Protein AF-A0A9W6X270-F1 (afdb_monomer_lite)

Organism: NCBI:txid2077276

InterPro domains:
  IPR005033 YEATS [PTHR47573] (3-68)
  IPR038704 YEATS superfamily [G3DSA:2.60.40.1970] (4-70)
  IPR055129 YEATS domain [PF03366] (32-68)
  IPR055129 YEATS domain [PS51037] (5-165)

Secondary structure (DSSP, 8-state):
----B-TT-EEEEEEEEEEEEEE-GGG-BTTB-EEEEEEEEEGGGB-GGGT-S---EE--TTSSS-EES---SEEEEES-BHHHHHHHHH--SSBPPPPTTGGGSPPP-HHHHHHHHHHHHHHHHHHHHHHHHHHHHHHHHHHHHHHHHHHHHHHHHHHHHHHHT-------

Foldseek 3Di:
DDQFFAAPDKDKFFKDWDKDWDAPPVPADPVRGIDMDIDIAGQVQFDCVLPDVWAWAAAPPVDDPRIDTDDDGIDMDHRGGPVSVCSSVVGGPDGDDQDPPNVRDDRDDPVVVVVVVVVVVVVVVVVVVVVVVVVVVVVVVVVVVVVVVVVVVVVVVVVVVVVVVDDDDDDD

Radius of gyration: 36.31 Å; chains: 1; bounding box: 75×35×122 Å

pLDDT: mean 82.06, std 12.2, range [42.44, 97.94]

Sequence (172 aa):
MSDARQKNVVVSKPILYGSVATYLGRKAEETKTHRWSIYLRGVDNEDLSYMISKVVISLHVSFANPVRGAFYDELVFNEPTEFFYKKLMAGPDRQSPPLAMQDHLPTYSDVEVLKTLAHAETFVKREIQDTKNLLLSTDMEIKELKERIAEHTKKKKQADKLASGAHPIALP

Structure (mmCIF, N/CA/C/O backbone):
data_AF-A0A9W6X270-F1
#
_entry.id   AF-A0A9W6X270-F1
#
loop_
_atom_site.group_PDB
_atom_site.id
_atom_site.type_symbol
_atom_site.label_atom_id
_atom_site.label_alt_id
_atom_site.label_comp_id
_atom_site.label_asym_id
_atom_site.label_entity_id
_atom_site.label_seq_id
_atom_site.pdbx_PDB_ins_code
_atom_site.Cartn_x
_atom_site.Cartn_y
_atom_site.Cartn_z
_atom_site.occupancy
_atom_site.B_iso_or_equiv
_atom_site.auth_seq_id
_atom_site.auth_comp_id
_atom_site.auth_asym_id
_atom_site.auth_atom_id
_atom_site.pdbx_PDB_model_num
ATOM 1 N N . MET A 1 1 ? 9.823 -1.452 -38.659 1.00 57.88 1 MET A N 1
ATOM 2 C CA . MET A 1 1 ? 8.443 -1.390 -38.124 1.00 57.88 1 MET A CA 1
ATOM 3 C C . MET A 1 1 ? 8.008 0.066 -38.148 1.00 57.88 1 MET A C 1
ATOM 5 O O . MET A 1 1 ? 8.878 0.924 -38.185 1.00 57.88 1 MET A O 1
ATOM 9 N N . SER A 1 2 ? 6.709 0.341 -38.192 1.00 71.44 2 SER A N 1
ATOM 10 C CA . SER A 1 2 ? 6.141 1.693 -38.218 1.00 71.44 2 SER A CA 1
ATOM 11 C C . SER A 1 2 ? 6.226 2.367 -36.843 1.00 71.44 2 SER A C 1
ATOM 13 O O . SER A 1 2 ? 5.655 1.855 -35.885 1.00 71.44 2 SER A O 1
ATOM 15 N N . ASP A 1 3 ? 6.815 3.564 -36.761 1.00 78.50 3 ASP A N 1
ATOM 16 C CA . ASP A 1 3 ? 6.717 4.449 -35.578 1.00 78.50 3 ASP A CA 1
ATOM 17 C C . ASP A 1 3 ? 5.361 5.184 -35.490 1.00 78.50 3 ASP A C 1
ATOM 19 O O . ASP A 1 3 ? 5.197 6.171 -34.771 1.00 78.50 3 ASP A O 1
ATOM 23 N N . ALA A 1 4 ? 4.356 4.704 -36.226 1.00 87.69 4 ALA A N 1
ATOM 24 C CA . ALA A 1 4 ? 3.005 5.235 -36.175 1.00 87.69 4 ALA A CA 1
ATOM 25 C C . ALA A 1 4 ? 2.420 5.043 -34.765 1.00 87.69 4 ALA A C 1
ATOM 27 O O . ALA A 1 4 ? 2.353 3.925 -34.244 1.00 87.69 4 ALA A O 1
ATOM 28 N N . ARG A 1 5 ? 1.994 6.152 -34.152 1.00 85.50 5 ARG A N 1
ATOM 29 C CA . ARG A 1 5 ? 1.277 6.161 -32.871 1.00 85.50 5 ARG A CA 1
ATOM 30 C C . ARG A 1 5 ? -0.183 5.783 -33.086 1.00 85.50 5 ARG A C 1
ATOM 32 O O . ARG A 1 5 ? -0.830 6.265 -34.020 1.00 85.50 5 ARG A O 1
ATOM 39 N N . GLN A 1 6 ? -0.699 4.921 -32.220 1.00 86.88 6 GLN A N 1
ATOM 40 C CA . GLN A 1 6 ? -2.039 4.365 -32.345 1.00 86.88 6 GLN A CA 1
ATOM 41 C C . GLN A 1 6 ? -3.064 5.343 -31.751 1.00 86.88 6 GLN A C 1
ATOM 43 O O . GLN A 1 6 ? -3.236 5.434 -30.537 1.00 86.88 6 GLN A O 1
ATOM 48 N N . LYS A 1 7 ? -3.705 6.129 -32.625 1.00 87.50 7 LYS A N 1
ATOM 49 C CA . LYS A 1 7 ? -4.663 7.176 -32.234 1.00 87.50 7 LYS A CA 1
ATOM 50 C C . LYS A 1 7 ? -5.840 6.608 -31.448 1.00 87.50 7 LYS A C 1
ATOM 52 O O . LYS A 1 7 ? -6.343 5.537 -31.781 1.00 87.50 7 LYS A O 1
ATOM 57 N N . ASN A 1 8 ? -6.309 7.367 -30.458 1.00 87.00 8 ASN A N 1
ATOM 58 C CA . ASN A 1 8 ? -7.416 7.004 -29.562 1.00 87.00 8 ASN A CA 1
ATOM 59 C C . ASN A 1 8 ? -7.194 5.704 -28.755 1.00 87.00 8 ASN A C 1
ATOM 61 O O . ASN A 1 8 ? -8.152 5.143 -28.228 1.00 87.00 8 ASN A O 1
ATOM 65 N N . VAL A 1 9 ? -5.949 5.227 -28.638 1.00 90.56 9 VAL A N 1
ATOM 66 C CA . VAL A 1 9 ? -5.588 4.088 -27.783 1.00 90.56 9 VAL A CA 1
ATOM 67 C C . VAL A 1 9 ? -4.908 4.600 -26.518 1.00 90.56 9 VAL A C 1
ATOM 69 O O . VAL A 1 9 ? -3.889 5.287 -26.582 1.00 90.56 9 VAL A O 1
ATOM 72 N N . VAL A 1 10 ? -5.457 4.215 -25.368 1.00 87.56 10 VAL A N 1
ATOM 73 C CA . VAL A 1 10 ? -4.863 4.418 -24.043 1.00 87.56 10 VAL A CA 1
ATOM 74 C C . VAL A 1 10 ? -4.656 3.047 -23.413 1.00 87.56 10 VAL A C 1
ATOM 76 O O . VAL A 1 10 ? -5.541 2.195 -23.481 1.00 87.56 10 VAL A O 1
ATOM 79 N N . VAL A 1 11 ? -3.485 2.827 -22.817 1.00 86.62 11 VAL A N 1
ATOM 80 C CA . VAL A 1 11 ? -3.179 1.606 -22.063 1.00 86.62 11 VAL A CA 1
ATOM 81 C C . VAL A 1 11 ? -2.786 1.988 -20.641 1.00 86.62 11 VAL A C 1
ATOM 83 O O . VAL A 1 11 ? -1.787 2.682 -20.448 1.00 86.62 11 VAL A O 1
ATOM 86 N N . SER A 1 12 ? -3.554 1.495 -19.671 1.00 85.12 12 SER A N 1
ATOM 87 C CA . SER A 1 12 ? -3.224 1.515 -18.243 1.00 85.12 12 SER A CA 1
ATOM 88 C C . SER A 1 12 ? -2.675 0.155 -17.824 1.00 85.12 12 SER A C 1
ATOM 90 O O . SER A 1 12 ? -3.210 -0.885 -18.218 1.00 85.12 12 SER A O 1
ATOM 92 N N . LYS A 1 13 ? -1.611 0.153 -17.017 1.00 84.25 13 LYS A N 1
ATOM 93 C CA . LYS A 1 13 ? -1.030 -1.057 -16.419 1.00 84.25 13 LYS A CA 1
ATOM 94 C C . LYS A 1 13 ? -0.889 -0.865 -14.902 1.00 84.25 13 LYS A C 1
ATOM 96 O O . LYS A 1 13 ? -0.190 0.066 -14.495 1.00 84.25 13 LYS A O 1
ATOM 101 N N . PRO A 1 14 ? -1.527 -1.712 -14.072 1.00 83.69 14 PRO A N 1
ATOM 102 C CA . PRO A 1 14 ? -1.394 -1.639 -12.623 1.00 83.69 14 PRO A CA 1
ATOM 103 C C . PRO A 1 14 ? 0.006 -2.070 -12.180 1.00 83.69 14 PRO A C 1
ATOM 105 O O . PRO A 1 14 ? 0.614 -2.970 -12.761 1.00 83.69 14 PRO A O 1
ATOM 108 N N . ILE A 1 15 ? 0.497 -1.447 -11.115 1.00 85.31 15 ILE A N 1
ATOM 109 C CA . ILE A 1 15 ? 1.785 -1.744 -10.487 1.00 85.31 15 ILE A CA 1
ATOM 110 C C . ILE A 1 15 ? 1.607 -1.758 -8.969 1.00 85.31 15 ILE A C 1
ATOM 112 O O . ILE A 1 15 ? 0.782 -1.026 -8.428 1.00 85.31 15 ILE A O 1
ATOM 116 N N . LEU A 1 16 ? 2.372 -2.597 -8.271 1.00 84.31 16 LEU A N 1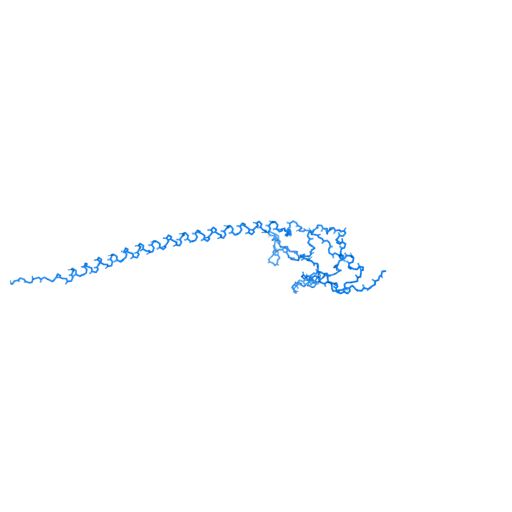
ATOM 117 C CA . LEU A 1 16 ? 2.411 -2.613 -6.812 1.00 84.31 16 LEU A CA 1
ATOM 118 C C . LEU A 1 16 ? 3.722 -1.994 -6.351 1.00 84.31 16 LEU A C 1
ATOM 120 O O . LEU A 1 16 ? 4.795 -2.476 -6.716 1.00 84.31 16 LEU A O 1
ATOM 124 N N . TYR A 1 17 ? 3.629 -0.972 -5.507 1.00 86.75 17 TYR A N 1
ATOM 125 C CA . TYR A 1 17 ? 4.764 -0.356 -4.835 1.00 86.75 17 TYR A CA 1
ATOM 126 C C . TYR A 1 17 ? 4.552 -0.356 -3.316 1.00 86.75 17 TYR A C 1
ATOM 128 O O . TYR A 1 17 ? 3.427 -0.450 -2.828 1.00 86.75 17 TYR A O 1
ATOM 136 N N . GLY A 1 18 ? 5.638 -0.260 -2.554 1.00 84.56 18 GLY A N 1
ATOM 137 C CA . GLY A 1 18 ? 5.567 -0.186 -1.096 1.00 84.56 18 GLY A CA 1
ATOM 138 C C . GLY A 1 18 ? 6.908 -0.461 -0.435 1.00 84.56 18 GLY A C 1
ATOM 139 O O . GLY A 1 18 ? 7.927 -0.602 -1.108 1.00 84.56 18 GLY A O 1
ATOM 140 N N . SER A 1 19 ? 6.921 -0.559 0.892 1.00 86.38 19 SER A N 1
ATOM 141 C CA . SER A 1 19 ? 8.109 -0.950 1.652 1.00 86.38 19 SER A CA 1
ATOM 142 C C . SER A 1 19 ? 7.825 -2.106 2.604 1.00 86.38 19 SER A C 1
ATOM 144 O O . SER A 1 19 ? 6.705 -2.302 3.069 1.00 86.38 19 SER A O 1
ATOM 146 N N . VAL A 1 20 ? 8.869 -2.882 2.885 1.00 85.69 20 VAL A N 1
ATOM 147 C CA . VAL A 1 20 ? 8.913 -3.869 3.968 1.00 85.69 20 VAL A CA 1
ATOM 148 C C . VAL A 1 20 ? 10.039 -3.498 4.919 1.00 85.69 20 VAL A C 1
ATOM 150 O O . VAL A 1 20 ? 11.088 -3.014 4.487 1.00 85.69 20 VAL A O 1
ATOM 153 N N . ALA A 1 21 ? 9.828 -3.717 6.215 1.00 87.88 21 ALA A N 1
ATOM 154 C CA . ALA A 1 21 ? 10.815 -3.453 7.251 1.00 87.88 21 ALA A CA 1
ATOM 155 C C . ALA A 1 21 ? 10.861 -4.607 8.257 1.00 87.88 21 ALA A C 1
ATOM 157 O O . ALA A 1 21 ? 9.834 -5.138 8.671 1.00 87.88 21 ALA A O 1
ATOM 158 N N . THR A 1 22 ? 12.067 -4.972 8.676 1.00 86.12 22 THR A N 1
ATOM 159 C CA . THR A 1 22 ? 12.332 -6.032 9.648 1.00 86.12 22 THR A CA 1
ATOM 160 C C . THR A 1 22 ? 13.262 -5.491 10.722 1.00 86.12 22 THR A C 1
ATOM 162 O O . THR A 1 22 ? 14.340 -4.963 10.427 1.00 86.12 22 THR A O 1
ATOM 165 N N . TYR A 1 23 ? 12.838 -5.608 11.978 1.00 90.44 23 TYR A N 1
ATOM 166 C CA . TYR A 1 23 ? 13.622 -5.174 13.127 1.00 90.44 23 TYR A CA 1
ATOM 167 C C . TYR A 1 23 ? 14.913 -5.999 13.255 1.00 90.44 23 TYR A C 1
ATOM 169 O O . TYR A 1 23 ? 14.896 -7.224 13.138 1.00 90.44 23 TYR A O 1
ATOM 177 N N . LEU A 1 24 ? 16.046 -5.334 13.498 1.00 89.62 24 LEU A N 1
ATOM 178 C CA . LEU A 1 24 ? 17.367 -5.975 13.562 1.00 89.62 24 LEU A CA 1
ATOM 179 C C . LEU A 1 24 ? 17.650 -6.676 14.902 1.00 89.62 24 LEU A C 1
ATOM 181 O O . LEU A 1 24 ? 18.652 -7.389 15.028 1.00 89.62 24 LEU A O 1
ATOM 185 N N . GLY A 1 25 ? 16.782 -6.507 15.906 1.00 91.75 25 GLY A N 1
ATOM 186 C CA . GLY A 1 25 ? 16.921 -7.160 17.206 1.00 91.75 25 GLY A CA 1
ATOM 187 C C . GLY A 1 25 ? 18.247 -6.811 17.881 1.00 91.75 25 GLY A C 1
ATOM 188 O O . GLY A 1 25 ? 18.658 -5.658 17.918 1.00 91.75 25 GLY A O 1
ATOM 189 N N . ARG A 1 26 ? 18.970 -7.830 18.359 1.00 90.00 26 ARG A N 1
ATOM 190 C CA . ARG A 1 26 ? 20.295 -7.678 18.995 1.00 90.00 26 ARG A CA 1
ATOM 191 C C . ARG A 1 26 ? 21.401 -7.136 18.069 1.00 90.00 26 ARG A C 1
ATOM 193 O O . ARG A 1 26 ? 22.505 -6.909 18.543 1.00 90.00 26 ARG A O 1
ATOM 200 N N . LYS A 1 27 ? 21.131 -6.962 16.768 1.00 87.38 27 LYS A N 1
ATOM 201 C CA . LYS A 1 27 ? 22.037 -6.326 15.792 1.00 87.38 27 LYS A CA 1
ATOM 202 C C . LYS A 1 27 ? 21.633 -4.883 15.453 1.00 87.38 27 LYS A C 1
ATOM 204 O O . LYS A 1 27 ? 22.220 -4.302 14.545 1.00 87.38 27 LYS A O 1
ATOM 209 N N . ALA A 1 28 ? 20.609 -4.337 16.111 1.00 88.81 28 ALA A N 1
ATOM 210 C CA . ALA A 1 28 ? 20.215 -2.945 15.951 1.00 88.81 28 ALA A CA 1
ATOM 211 C C . ALA A 1 28 ? 21.289 -2.010 16.523 1.00 88.81 28 ALA A C 1
ATOM 213 O O . ALA A 1 28 ? 21.785 -2.222 17.629 1.00 88.81 28 ALA A O 1
ATOM 214 N N . GLU A 1 29 ? 21.600 -0.953 15.781 1.00 88.50 29 GLU A N 1
ATOM 215 C CA . GLU A 1 29 ? 22.285 0.222 16.316 1.00 88.50 29 GLU A CA 1
ATOM 216 C C . GLU A 1 29 ? 21.228 1.250 16.747 1.00 88.50 29 GLU A C 1
ATOM 218 O O . GLU A 1 29 ? 20.119 1.256 16.207 1.00 88.50 29 GLU A O 1
ATOM 223 N N . GLU A 1 30 ? 21.577 2.170 17.648 1.00 88.31 30 GLU A N 1
ATOM 224 C CA . GLU A 1 30 ? 20.669 3.220 18.147 1.00 88.31 30 GLU A CA 1
ATOM 225 C C . GLU A 1 30 ? 20.003 4.029 17.016 1.00 88.31 30 GLU A C 1
ATOM 227 O O . GLU A 1 30 ? 18.809 4.314 17.063 1.00 88.31 30 GLU A O 1
ATOM 232 N N . THR A 1 31 ? 20.747 4.314 15.942 1.00 84.94 31 THR A N 1
ATOM 233 C CA . THR A 1 31 ? 20.254 5.028 14.749 1.00 84.94 31 THR A CA 1
ATOM 234 C C . THR A 1 31 ? 19.881 4.109 13.578 1.00 84.94 31 THR A C 1
ATOM 236 O O . THR A 1 31 ? 19.363 4.585 12.566 1.00 84.94 31 THR A O 1
ATOM 239 N N . LYS A 1 32 ? 20.108 2.790 13.687 1.00 87.06 32 LYS A N 1
ATOM 240 C CA . LYS A 1 32 ? 19.784 1.789 12.654 1.00 87.06 32 LYS A CA 1
ATOM 241 C C . LYS A 1 32 ? 19.072 0.591 13.278 1.00 87.06 32 LYS A C 1
ATOM 243 O O . LYS A 1 32 ? 19.655 -0.470 13.498 1.00 87.06 32 LYS A O 1
ATOM 248 N N . THR A 1 33 ? 17.782 0.760 13.544 1.00 91.69 33 THR A N 1
ATOM 249 C CA . THR A 1 33 ? 16.954 -0.255 14.212 1.00 91.69 33 THR A CA 1
ATOM 250 C C . THR A 1 33 ? 16.370 -1.299 13.257 1.00 91.69 33 THR A C 1
ATOM 252 O O . THR A 1 33 ? 16.131 -2.435 13.663 1.00 91.69 33 THR A O 1
ATOM 255 N N . HIS A 1 34 ? 16.168 -0.956 11.982 1.00 89.38 34 HIS A N 1
ATOM 256 C CA . HIS A 1 34 ? 15.476 -1.800 11.003 1.00 89.38 34 HIS A CA 1
ATOM 257 C C . HIS A 1 34 ? 16.278 -1.968 9.710 1.00 89.38 34 HIS A C 1
ATOM 259 O O . HIS A 1 34 ? 16.861 -1.013 9.194 1.00 89.38 34 HIS A O 1
ATOM 265 N N . ARG A 1 35 ? 16.227 -3.173 9.132 1.00 85.94 35 ARG A N 1
ATOM 266 C CA . ARG A 1 35 ? 16.478 -3.385 7.703 1.00 85.94 35 ARG A CA 1
ATOM 267 C C . ARG A 1 35 ? 15.172 -3.120 6.977 1.00 85.94 35 ARG A C 1
ATOM 269 O O . ARG A 1 35 ? 14.168 -3.731 7.319 1.00 85.94 35 ARG A O 1
ATOM 276 N N . TRP A 1 36 ? 15.188 -2.263 5.969 1.00 86.75 36 TRP A N 1
ATOM 277 C CA . TRP A 1 36 ? 14.031 -2.030 5.113 1.00 86.75 36 TRP A CA 1
ATOM 278 C C . TRP A 1 36 ? 14.391 -2.209 3.643 1.00 86.75 36 TRP A C 1
ATOM 280 O O . TRP A 1 36 ? 15.562 -2.203 3.257 1.00 86.75 36 TRP A O 1
ATOM 290 N N . SER A 1 37 ? 13.376 -2.414 2.817 1.00 83.19 37 SER A N 1
ATOM 291 C CA . SER A 1 37 ? 13.480 -2.468 1.362 1.00 83.19 37 SER A CA 1
ATOM 292 C C . SER A 1 37 ? 12.214 -1.872 0.769 1.00 83.19 37 SER A C 1
ATOM 294 O O . SER A 1 37 ? 11.116 -2.183 1.224 1.00 83.19 37 SER A O 1
ATOM 296 N N . ILE A 1 38 ? 12.373 -0.992 -0.216 1.00 85.38 38 ILE A N 1
ATOM 297 C CA . ILE A 1 38 ? 11.261 -0.428 -0.986 1.00 85.38 38 ILE A CA 1
ATOM 298 C C . ILE A 1 38 ? 11.223 -1.180 -2.316 1.00 85.38 38 ILE A C 1
ATOM 300 O O . ILE A 1 38 ? 12.278 -1.459 -2.887 1.00 85.38 38 ILE A O 1
ATOM 304 N N . TYR A 1 39 ? 10.033 -1.547 -2.776 1.00 82.81 39 TYR A N 1
ATOM 305 C CA . TYR A 1 39 ? 9.824 -2.391 -3.946 1.00 82.81 39 TYR A CA 1
ATOM 306 C C . TYR A 1 39 ? 8.844 -1.746 -4.922 1.00 82.81 39 TYR A C 1
ATOM 308 O O . TYR A 1 39 ? 7.945 -1.009 -4.522 1.00 82.81 39 TYR A O 1
ATOM 316 N N . LEU A 1 40 ? 9.016 -2.067 -6.204 1.00 83.44 40 LEU A N 1
ATOM 317 C CA . LEU A 1 40 ? 7.988 -1.964 -7.234 1.00 83.44 40 LEU A CA 1
ATOM 318 C C . LEU A 1 40 ? 8.014 -3.254 -8.045 1.00 83.44 40 LEU A C 1
ATOM 320 O O . LEU A 1 40 ? 9.088 -3.749 -8.386 1.00 83.44 40 LEU A O 1
ATOM 324 N N . ARG A 1 41 ? 6.834 -3.808 -8.308 1.00 82.88 41 ARG A N 1
ATOM 325 C CA . ARG A 1 41 ? 6.634 -5.054 -9.051 1.00 82.88 41 ARG A CA 1
ATOM 326 C C . ARG A 1 41 ? 5.315 -5.003 -9.812 1.00 82.88 41 ARG A C 1
ATOM 328 O O . ARG A 1 41 ? 4.422 -4.239 -9.444 1.00 82.88 41 ARG A O 1
ATOM 335 N N . GLY A 1 42 ? 5.177 -5.825 -10.846 1.00 82.44 42 GLY A N 1
ATOM 336 C CA . GLY A 1 42 ? 3.877 -6.029 -11.469 1.00 82.44 42 GLY A CA 1
ATOM 337 C C . GLY A 1 42 ? 2.931 -6.818 -10.560 1.00 82.44 42 GLY A C 1
ATOM 338 O O . GLY A 1 42 ? 3.333 -7.380 -9.524 1.00 82.44 42 GLY A O 1
ATOM 339 N N . VAL A 1 43 ? 1.665 -6.874 -10.970 1.00 81.12 43 VAL A N 1
ATOM 340 C CA . VAL A 1 43 ? 0.698 -7.839 -10.428 1.00 81.12 43 VAL A CA 1
ATOM 341 C C . VAL A 1 43 ? 1.264 -9.251 -10.641 1.00 81.12 43 VAL A C 1
ATOM 343 O O . VAL A 1 43 ? 2.021 -9.483 -11.581 1.00 81.12 43 VAL A O 1
ATOM 346 N N . ASP A 1 44 ? 1.024 -10.164 -9.699 1.00 78.06 44 ASP A N 1
ATOM 347 C CA . ASP A 1 44 ? 1.506 -11.558 -9.754 1.00 78.06 44 ASP A CA 1
ATOM 348 C C . ASP A 1 44 ? 3.014 -11.740 -10.036 1.00 78.06 44 ASP A C 1
ATOM 350 O O . ASP A 1 44 ? 3.458 -12.749 -10.581 1.00 78.06 44 ASP A O 1
ATOM 354 N N . ASN A 1 45 ? 3.825 -10.763 -9.607 1.00 76.56 45 ASN A N 1
ATOM 355 C CA . ASN A 1 45 ? 5.285 -10.752 -9.759 1.00 76.56 45 ASN A CA 1
ATOM 356 C C . ASN A 1 45 ? 5.770 -10.646 -11.229 1.00 76.56 45 ASN A C 1
ATOM 358 O O . ASN A 1 45 ? 6.894 -11.047 -11.553 1.00 76.56 45 ASN A O 1
ATOM 362 N N . GLU A 1 46 ? 4.942 -10.067 -12.107 1.00 81.62 46 GLU A N 1
ATOM 363 C CA . GLU A 1 46 ? 5.285 -9.673 -13.481 1.00 81.62 46 GLU A CA 1
ATOM 364 C C . GLU A 1 46 ? 6.574 -8.820 -13.544 1.00 81.62 46 GLU A C 1
ATOM 366 O O . GLU A 1 46 ? 6.764 -7.881 -12.762 1.00 81.62 46 GLU A O 1
ATOM 371 N N . ASP A 1 47 ? 7.463 -9.148 -14.493 1.00 83.12 47 ASP A N 1
ATOM 372 C CA . ASP A 1 47 ? 8.653 -8.353 -14.808 1.00 83.12 47 ASP A CA 1
ATOM 373 C C . ASP A 1 47 ? 8.257 -7.114 -15.618 1.00 83.12 47 ASP A C 1
ATOM 375 O O . ASP A 1 47 ? 7.883 -7.213 -16.781 1.00 83.12 47 ASP A O 1
ATOM 379 N N . LEU A 1 48 ? 8.366 -5.930 -15.015 1.00 85.50 48 LEU A N 1
ATOM 380 C CA . LEU A 1 48 ? 7.975 -4.664 -15.641 1.00 85.50 48 LEU A CA 1
ATOM 381 C C . LEU A 1 48 ? 9.050 -4.079 -16.575 1.00 85.50 48 LEU A C 1
ATOM 383 O O . LEU A 1 48 ? 8.819 -3.041 -17.200 1.00 85.50 48 LEU A O 1
ATOM 387 N N . SER A 1 49 ? 10.204 -4.739 -16.725 1.00 82.06 49 SER A N 1
ATOM 388 C CA . SER A 1 49 ? 11.333 -4.264 -17.547 1.00 82.06 49 SER A CA 1
ATOM 389 C C . SER A 1 49 ? 10.988 -4.082 -19.035 1.00 82.06 49 SER A C 1
ATOM 391 O O . SER A 1 49 ? 11.728 -3.434 -19.776 1.00 82.06 49 SER A O 1
ATOM 393 N N . TYR A 1 50 ? 9.860 -4.635 -19.502 1.00 81.94 50 TYR A N 1
ATOM 394 C CA . TYR A 1 50 ? 9.368 -4.438 -20.868 1.00 81.94 50 TYR A CA 1
ATOM 395 C C . TYR A 1 50 ? 8.747 -3.051 -21.110 1.00 81.94 50 TYR A C 1
ATOM 397 O O . TYR A 1 50 ? 8.723 -2.616 -22.266 1.00 81.94 50 TYR A O 1
ATOM 405 N N . MET A 1 51 ? 8.269 -2.372 -20.055 1.00 83.75 51 MET A N 1
ATOM 406 C CA . MET A 1 51 ? 7.618 -1.052 -20.116 1.00 83.75 51 MET A CA 1
ATOM 407 C C . MET A 1 51 ? 8.283 0.019 -19.236 1.00 83.75 51 MET A C 1
ATOM 409 O O . MET A 1 51 ? 8.081 1.207 -19.477 1.00 83.75 51 MET A O 1
ATOM 413 N N . ILE A 1 52 ? 9.094 -0.375 -18.248 1.00 82.62 52 ILE A N 1
ATOM 414 C CA . ILE A 1 52 ? 9.813 0.526 -17.339 1.00 82.62 52 ILE A CA 1
ATOM 415 C C . ILE A 1 52 ? 11.319 0.405 -17.582 1.00 82.62 52 ILE A C 1
ATOM 417 O O . ILE A 1 52 ? 11.927 -0.616 -17.280 1.00 82.62 52 ILE A O 1
ATOM 421 N N . SER A 1 53 ? 11.937 1.469 -18.100 1.00 77.88 53 SER A N 1
ATOM 422 C CA . SER A 1 53 ? 13.385 1.520 -18.362 1.00 77.88 53 SER A CA 1
ATOM 423 C C . SER A 1 53 ? 14.205 2.004 -17.163 1.00 77.88 53 SER A C 1
ATOM 425 O O . SER A 1 53 ? 15.333 1.561 -16.949 1.00 77.88 53 SER A O 1
ATOM 427 N N . LYS A 1 54 ? 13.655 2.942 -16.388 1.00 77.94 54 LYS A N 1
ATOM 428 C CA . LYS A 1 54 ? 14.263 3.525 -15.191 1.00 77.94 54 LYS A CA 1
ATOM 429 C C . LYS A 1 54 ? 13.170 4.058 -14.274 1.00 77.94 54 LYS A C 1
ATOM 431 O O . LYS A 1 54 ? 12.084 4.419 -14.710 1.00 77.94 54 LYS A O 1
ATOM 436 N N . VAL A 1 55 ? 13.502 4.141 -12.995 1.00 78.81 55 VAL A N 1
ATOM 437 C CA . VAL A 1 55 ? 12.637 4.606 -11.915 1.00 78.81 55 VAL A CA 1
ATOM 438 C C . VAL A 1 55 ? 13.499 5.494 -10.976 1.00 78.81 55 VAL A C 1
ATOM 440 O O . VAL A 1 55 ? 14.715 5.296 -10.965 1.00 78.81 55 VAL A O 1
ATOM 443 N N . VAL A 1 56 ? 12.961 6.472 -10.208 1.00 79.31 56 VAL A N 1
ATOM 444 C CA . VAL A 1 5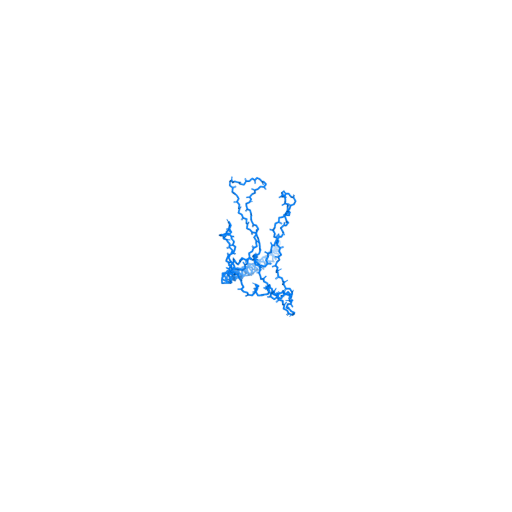6 ? 13.746 7.380 -9.295 1.00 79.31 56 VAL A CA 1
ATOM 445 C C . VAL A 1 56 ? 13.180 7.488 -7.848 1.00 79.31 56 VAL A C 1
ATOM 447 O O . VAL A 1 56 ? 12.073 7.980 -7.690 1.00 79.31 56 VAL A O 1
ATOM 450 N N . ILE A 1 57 ? 13.934 7.032 -6.820 1.00 77.75 57 ILE A N 1
ATOM 451 C CA . ILE A 1 57 ? 13.616 7.072 -5.359 1.00 77.75 57 ILE A CA 1
ATOM 452 C C . ILE A 1 57 ? 14.243 8.328 -4.783 1.00 77.75 57 ILE A C 1
ATOM 454 O O . ILE A 1 57 ? 15.445 8.506 -4.932 1.00 77.75 57 ILE A O 1
ATOM 458 N N . SER A 1 58 ? 13.500 9.106 -4.003 1.00 81.94 58 SER A N 1
ATOM 459 C CA . SER A 1 58 ? 14.072 10.154 -3.151 1.00 81.94 58 SER A CA 1
ATOM 460 C C . SER A 1 58 ? 13.997 9.742 -1.680 1.00 81.94 58 SER A C 1
ATOM 462 O O . SER A 1 58 ? 12.920 9.698 -1.092 1.00 81.94 58 SER A O 1
ATOM 464 N N . LEU A 1 59 ? 15.148 9.425 -1.087 1.00 86.00 59 LEU A N 1
ATOM 465 C CA . LEU A 1 59 ? 15.317 9.219 0.352 1.00 86.00 59 LEU A CA 1
ATOM 466 C C . LEU A 1 59 ? 15.562 10.554 1.070 1.00 86.00 59 LEU A C 1
ATOM 468 O O . LEU A 1 59 ? 15.927 11.557 0.458 1.00 86.00 59 LEU A O 1
ATOM 472 N N . HIS A 1 60 ? 15.427 10.544 2.396 1.00 88.69 60 HIS A N 1
ATOM 473 C CA . HIS A 1 60 ? 15.793 11.680 3.240 1.00 88.69 60 HIS A CA 1
ATOM 474 C C . HIS A 1 60 ? 17.285 12.052 3.096 1.00 88.69 60 HIS A C 1
ATOM 476 O O . HIS A 1 60 ? 18.138 11.187 2.891 1.00 88.69 60 HIS A O 1
ATOM 482 N N . VAL A 1 61 ? 17.619 13.336 3.262 1.00 86.94 61 VAL A N 1
ATOM 483 C CA . VAL A 1 61 ? 18.974 13.888 3.038 1.00 86.94 61 VAL A CA 1
ATOM 484 C C . VAL A 1 61 ? 20.066 13.303 3.944 1.00 86.94 61 VAL A C 1
ATOM 486 O O . VAL A 1 61 ? 21.246 13.421 3.634 1.00 86.94 61 VAL A O 1
ATOM 489 N N . SER A 1 62 ? 19.692 12.629 5.035 1.00 88.06 62 SER A N 1
ATOM 490 C CA . SER A 1 62 ? 20.618 11.883 5.900 1.00 88.06 62 SER A CA 1
ATOM 491 C C . SER A 1 62 ? 21.203 10.621 5.249 1.00 88.06 62 SER A C 1
ATOM 493 O O . SER A 1 62 ? 22.130 10.028 5.796 1.00 88.06 62 SER A O 1
ATOM 495 N N . PHE A 1 63 ? 20.659 10.168 4.116 1.00 84.94 63 PHE A N 1
ATOM 496 C CA . PHE A 1 63 ? 21.163 9.007 3.386 1.00 84.94 63 PHE A CA 1
ATOM 497 C C . PHE A 1 63 ? 22.176 9.426 2.318 1.00 84.94 63 PHE A C 1
ATOM 499 O O . PHE A 1 63 ? 21.881 10.251 1.456 1.00 84.94 63 PHE A O 1
ATOM 506 N N . ALA A 1 64 ? 23.348 8.785 2.313 1.00 83.75 64 ALA A N 1
ATOM 507 C CA . ALA A 1 64 ? 24.310 8.919 1.221 1.00 83.75 64 ALA A CA 1
ATOM 508 C C . ALA A 1 64 ? 23.663 8.504 -0.112 1.00 83.75 64 ALA A C 1
ATOM 510 O O . ALA A 1 64 ? 23.059 7.429 -0.198 1.00 83.75 64 ALA A O 1
ATOM 511 N N . ASN A 1 65 ? 23.800 9.350 -1.137 1.00 79.12 65 ASN A N 1
ATOM 512 C CA . ASN A 1 65 ? 23.038 9.284 -2.389 1.00 79.12 65 ASN A CA 1
ATOM 513 C C . ASN A 1 65 ? 21.525 9.179 -2.104 1.00 79.12 65 ASN A C 1
ATOM 515 O O . ASN A 1 65 ? 20.962 8.082 -2.209 1.00 79.12 65 ASN A O 1
ATOM 519 N N . PRO A 1 66 ? 20.875 10.287 -1.689 1.00 77.94 66 PRO A N 1
ATOM 520 C CA . PRO A 1 66 ? 19.467 10.267 -1.304 1.00 77.94 66 PRO A CA 1
ATOM 521 C C . PRO A 1 66 ? 18.569 9.998 -2.515 1.00 77.94 66 PRO A C 1
ATOM 523 O O . PRO A 1 66 ? 17.608 9.242 -2.405 1.00 77.94 66 PRO A O 1
ATOM 526 N N . VAL A 1 67 ? 18.925 10.523 -3.692 1.00 74.50 67 VAL A N 1
ATOM 527 C CA . VAL A 1 67 ? 18.261 10.179 -4.954 1.00 74.50 67 VAL A CA 1
ATOM 528 C C . VAL A 1 67 ? 18.820 8.851 -5.489 1.00 74.50 67 VAL A C 1
ATOM 530 O O . VAL A 1 67 ? 19.943 8.782 -5.988 1.00 74.50 67 VAL A O 1
ATOM 533 N N . ARG A 1 68 ? 18.022 7.788 -5.356 1.00 69.81 68 ARG A N 1
ATOM 534 C CA . ARG A 1 68 ? 18.212 6.420 -5.875 1.00 69.81 68 ARG A CA 1
ATOM 535 C C . ARG A 1 68 ? 17.136 6.116 -6.938 1.00 69.81 68 ARG A C 1
ATOM 537 O O . ARG A 1 68 ? 16.683 7.038 -7.608 1.00 69.81 68 ARG A O 1
ATOM 544 N N . GLY A 1 69 ? 16.721 4.857 -7.141 1.00 56.53 69 GLY A N 1
ATOM 545 C CA . GLY A 1 69 ? 15.761 4.455 -8.194 1.00 56.53 69 GLY A CA 1
ATOM 546 C C . GLY A 1 69 ? 14.402 3.864 -7.735 1.00 56.53 69 GLY A C 1
ATOM 547 O O . GLY A 1 69 ? 14.460 2.829 -7.089 1.00 56.53 69 GLY A O 1
ATOM 548 N N . ALA A 1 70 ? 13.248 4.464 -8.135 1.00 53.16 70 ALA A N 1
ATOM 549 C CA . ALA A 1 70 ? 11.769 4.180 -7.988 1.00 53.16 70 ALA A CA 1
ATOM 550 C C . ALA A 1 70 ? 10.853 5.210 -7.236 1.00 53.16 70 ALA A C 1
ATOM 552 O O . ALA A 1 70 ? 11.196 5.652 -6.159 1.00 53.16 70 ALA A O 1
ATOM 553 N N . PHE A 1 71 ? 9.728 5.754 -7.748 1.00 62.19 71 PHE A N 1
ATOM 554 C CA . PHE A 1 71 ? 8.455 5.146 -8.218 1.00 62.19 71 PHE A CA 1
ATOM 555 C C . PHE A 1 71 ? 7.579 6.140 -9.040 1.00 62.19 71 PHE A C 1
ATOM 557 O O . PHE A 1 71 ? 7.922 7.314 -9.148 1.00 62.19 71 PHE A O 1
ATOM 564 N N . TYR A 1 72 ? 6.429 5.663 -9.542 1.00 44.53 72 TYR A N 1
ATOM 565 C CA . TYR A 1 72 ? 5.147 6.369 -9.785 1.00 44.53 72 TYR A CA 1
ATOM 566 C C . TYR A 1 72 ? 4.008 5.365 -9.460 1.00 44.53 72 TYR A C 1
ATOM 568 O O . TYR A 1 72 ? 4.303 4.174 -9.355 1.00 44.53 72 TYR A O 1
ATOM 576 N N . ASP A 1 73 ? 2.750 5.805 -9.318 1.00 42.44 73 ASP A N 1
ATOM 577 C CA . ASP A 1 73 ? 1.613 4.953 -8.890 1.00 42.44 73 ASP A CA 1
ATOM 578 C C . ASP A 1 73 ? 0.900 4.201 -10.031 1.00 42.44 73 ASP A C 1
ATOM 580 O O . ASP A 1 73 ? 0.452 3.072 -9.852 1.00 42.44 73 ASP A O 1
ATOM 584 N N . GLU A 1 74 ? 0.809 4.810 -11.215 1.00 61.69 74 GLU A N 1
ATOM 585 C CA . GLU A 1 74 ? 0.242 4.218 -12.432 1.00 61.69 74 GLU A CA 1
ATOM 586 C C . GLU A 1 74 ? 1.107 4.627 -13.631 1.00 61.69 74 GLU A C 1
ATOM 588 O O . GLU A 1 74 ? 1.672 5.725 -13.659 1.00 61.69 74 GLU A O 1
ATOM 593 N N . LEU A 1 75 ? 1.197 3.762 -14.644 1.00 70.31 75 LEU A N 1
ATOM 594 C CA . LEU A 1 75 ? 1.780 4.106 -15.938 1.00 70.31 75 LEU A CA 1
ATOM 595 C C . LEU A 1 75 ? 0.702 4.092 -17.023 1.00 70.31 75 LEU A C 1
ATOM 597 O O . LEU A 1 75 ? 0.266 3.035 -17.481 1.00 70.31 75 LEU A O 1
ATOM 601 N N . VAL A 1 76 ? 0.300 5.299 -17.429 1.00 74.81 76 VAL A N 1
ATOM 602 C CA . VAL A 1 76 ? -0.661 5.547 -18.509 1.00 74.81 76 VAL A CA 1
ATOM 603 C C . VAL A 1 76 ? 0.098 5.882 -19.789 1.00 74.81 76 VAL A C 1
ATOM 605 O O . VAL A 1 76 ? 0.759 6.918 -19.887 1.00 74.81 76 VAL A O 1
ATOM 608 N N . PHE A 1 77 ? -0.024 5.026 -20.801 1.00 78.06 77 PHE A N 1
ATOM 609 C CA . PHE A 1 77 ? 0.575 5.251 -22.114 1.00 78.06 77 PHE A CA 1
ATOM 610 C C . PHE A 1 77 ? -0.485 5.769 -23.092 1.00 78.06 77 PHE A C 1
ATOM 612 O O . PHE A 1 77 ? -1.337 5.012 -23.562 1.00 78.06 77 PHE A O 1
ATOM 619 N N . ASN A 1 78 ? -0.425 7.067 -23.402 1.00 74.12 78 ASN A N 1
ATOM 620 C CA . 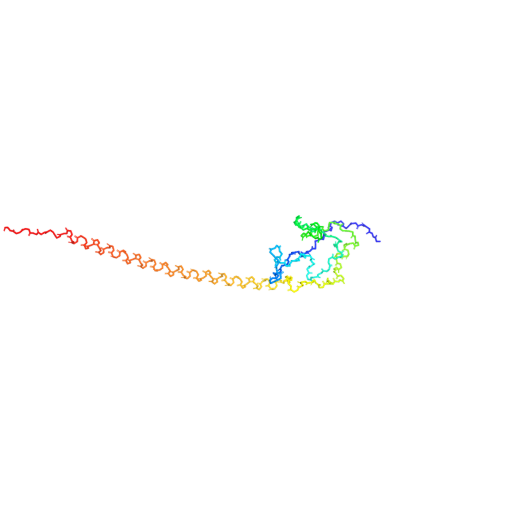ASN A 1 78 ? -1.288 7.703 -24.398 1.00 74.12 78 ASN A CA 1
ATOM 621 C C . ASN A 1 78 ? -0.717 7.516 -25.816 1.00 74.12 78 ASN A C 1
ATOM 623 O O . ASN A 1 78 ? 0.453 7.830 -26.050 1.00 74.12 78 ASN A O 1
ATOM 627 N N . GLU A 1 79 ? -1.535 7.025 -26.750 1.00 84.69 79 GLU A N 1
ATOM 628 C CA . GLU A 1 79 ? -1.194 6.677 -28.143 1.00 84.69 79 GLU A CA 1
ATOM 629 C C . GLU A 1 79 ? 0.213 6.039 -28.286 1.00 84.69 79 GLU A C 1
ATOM 631 O O . GLU A 1 79 ? 1.133 6.651 -28.849 1.00 84.69 79 GLU A O 1
ATOM 636 N N . PRO A 1 80 ? 0.442 4.831 -27.738 1.00 84.12 80 PRO A N 1
ATOM 637 C CA . PRO A 1 80 ? 1.710 4.119 -27.911 1.00 84.12 80 PRO A CA 1
ATOM 638 C C . PRO A 1 80 ? 2.025 3.869 -29.399 1.00 84.12 80 PRO A C 1
ATOM 640 O O . PRO A 1 80 ? 1.125 3.823 -30.242 1.00 84.12 80 PRO A O 1
ATOM 643 N N . THR A 1 81 ? 3.307 3.696 -29.744 1.00 89.19 81 THR A N 1
ATOM 644 C CA . THR A 1 81 ? 3.687 3.211 -31.085 1.00 89.19 81 THR A CA 1
ATOM 645 C C . THR A 1 81 ? 3.201 1.780 -31.279 1.00 89.19 81 THR A C 1
ATOM 647 O O . THR A 1 81 ? 3.123 1.021 -30.316 1.00 89.19 81 THR A O 1
ATOM 650 N N . GLU A 1 82 ? 2.912 1.377 -32.516 1.00 85.25 82 GLU A N 1
ATOM 651 C CA . GLU A 1 82 ? 2.372 0.043 -32.820 1.00 85.25 82 GLU A CA 1
ATOM 652 C C . GLU A 1 82 ? 3.234 -1.108 -32.255 1.00 85.25 82 GLU A C 1
ATOM 654 O O . GLU A 1 82 ? 2.715 -2.090 -31.718 1.00 85.25 82 GLU A O 1
ATOM 659 N N . PHE A 1 83 ? 4.564 -0.973 -32.318 1.00 85.12 83 PHE A N 1
ATOM 660 C CA . PHE A 1 83 ? 5.502 -1.927 -31.717 1.00 85.12 83 PHE A CA 1
ATOM 661 C C . PHE A 1 83 ? 5.386 -1.974 -30.188 1.00 85.12 83 PHE A C 1
ATOM 663 O O . PHE A 1 83 ? 5.320 -3.057 -29.603 1.00 85.12 83 PHE A O 1
ATOM 670 N N . PHE A 1 84 ? 5.333 -0.811 -29.534 1.00 82.31 84 PHE A N 1
ATOM 671 C CA . PHE A 1 84 ? 5.229 -0.743 -28.081 1.00 82.31 84 PHE A CA 1
ATOM 672 C C . PHE A 1 84 ? 3.856 -1.218 -27.592 1.00 82.31 84 PHE A C 1
ATOM 674 O O . PHE A 1 84 ? 3.791 -1.987 -26.641 1.00 82.31 84 PHE A O 1
ATOM 681 N N . TYR A 1 85 ? 2.774 -0.875 -28.296 1.00 84.06 85 TYR A N 1
ATOM 682 C CA . TYR A 1 85 ? 1.433 -1.400 -28.044 1.00 84.06 85 TYR A CA 1
ATOM 683 C C . TYR A 1 85 ? 1.406 -2.933 -28.099 1.00 84.06 85 TYR A C 1
ATOM 685 O O . TYR A 1 85 ? 0.963 -3.571 -27.147 1.00 84.06 85 TYR A O 1
ATOM 693 N N . LYS A 1 86 ? 1.966 -3.540 -29.157 1.00 85.69 86 LYS A N 1
ATOM 694 C CA . LYS A 1 86 ? 2.094 -5.005 -29.259 1.00 85.69 86 LYS A CA 1
ATOM 695 C C . LYS A 1 86 ? 2.870 -5.597 -28.080 1.00 85.69 86 LYS A C 1
ATOM 697 O O . LYS A 1 86 ? 2.434 -6.599 -27.527 1.00 85.69 86 LYS A O 1
ATOM 702 N N . LYS A 1 87 ? 3.954 -4.949 -27.642 1.00 84.75 87 LYS A N 1
ATOM 703 C CA . LYS A 1 87 ? 4.743 -5.368 -26.471 1.00 84.75 87 LYS A CA 1
ATOM 704 C C . LYS A 1 87 ? 3.986 -5.219 -25.139 1.00 84.75 87 LYS A C 1
ATOM 706 O O . LYS A 1 87 ? 4.128 -6.072 -24.275 1.00 84.75 87 LYS A O 1
ATOM 711 N N . LEU A 1 88 ? 3.144 -4.194 -24.978 1.00 84.38 88 LEU A N 1
ATOM 712 C CA . LEU A 1 88 ? 2.266 -4.032 -23.807 1.00 84.38 88 LEU A CA 1
ATOM 713 C C . LEU A 1 88 ? 1.137 -5.081 -23.763 1.00 84.38 88 LEU A C 1
ATOM 715 O O . LEU A 1 88 ? 0.730 -5.495 -22.673 1.00 84.38 88 LEU A O 1
ATOM 719 N N . MET A 1 89 ? 0.614 -5.475 -24.931 1.00 82.88 89 MET A N 1
ATOM 720 C CA . MET A 1 89 ? -0.502 -6.423 -25.074 1.00 82.88 89 MET A CA 1
ATOM 721 C C . MET A 1 89 ? -0.067 -7.894 -25.062 1.00 82.88 89 MET A C 1
ATOM 723 O O . MET A 1 89 ? -0.845 -8.736 -24.626 1.00 82.88 89 MET A O 1
ATOM 727 N N . ALA A 1 90 ? 1.156 -8.211 -25.500 1.00 81.81 90 ALA A N 1
ATOM 728 C CA . ALA A 1 90 ? 1.714 -9.566 -25.431 1.00 81.81 90 ALA A CA 1
ATOM 729 C C . ALA A 1 90 ? 1.845 -10.086 -23.986 1.00 81.81 90 ALA A C 1
ATOM 731 O O . ALA A 1 90 ? 1.837 -11.294 -23.764 1.00 81.81 90 ALA A O 1
ATOM 732 N N . GLY A 1 91 ? 1.920 -9.174 -23.011 1.00 67.12 91 GLY A N 1
ATOM 733 C CA . GLY A 1 91 ? 2.163 -9.507 -21.612 1.00 67.12 91 GLY A CA 1
ATOM 734 C C . GLY A 1 91 ? 3.643 -9.796 -21.336 1.00 67.12 91 GLY A C 1
ATOM 735 O O . GLY A 1 91 ? 4.498 -9.555 -22.191 1.00 67.12 91 GLY A O 1
ATOM 736 N N . PRO A 1 92 ? 3.972 -10.259 -20.123 1.00 66.31 92 PRO A N 1
ATOM 737 C CA . PRO A 1 92 ? 5.351 -10.508 -19.744 1.00 66.31 92 PRO A CA 1
ATOM 738 C C . PRO A 1 92 ? 5.868 -11.837 -20.307 1.00 66.31 92 PRO A C 1
ATOM 740 O O . PRO A 1 92 ? 5.428 -12.909 -19.899 1.00 66.31 92 PRO A O 1
ATOM 743 N N . ASP A 1 93 ? 6.910 -11.771 -21.141 1.00 64.69 93 ASP A N 1
ATOM 744 C CA . ASP A 1 93 ? 7.690 -12.943 -21.587 1.00 64.69 93 ASP A CA 1
ATOM 745 C C . ASP A 1 93 ? 8.429 -13.662 -20.430 1.00 64.69 93 ASP A C 1
ATOM 747 O O . ASP A 1 93 ? 9.072 -14.695 -20.631 1.00 64.69 93 ASP A O 1
ATOM 751 N N . ARG A 1 94 ? 8.419 -13.094 -19.213 1.00 69.12 94 ARG A N 1
ATOM 752 C CA . ARG A 1 94 ? 9.234 -13.540 -18.078 1.00 69.12 94 ARG A CA 1
ATOM 753 C C . ARG A 1 94 ? 8.606 -13.175 -16.727 1.00 69.12 94 ARG A C 1
ATOM 755 O O . ARG A 1 94 ? 8.136 -12.057 -16.539 1.00 69.12 94 ARG A O 1
ATOM 762 N N . GLN A 1 95 ? 8.690 -14.077 -15.748 1.00 69.06 95 GLN A N 1
ATOM 763 C CA . GLN A 1 95 ? 8.491 -13.716 -14.337 1.00 69.06 95 GLN A CA 1
ATOM 764 C C . GLN A 1 95 ? 9.727 -12.996 -13.782 1.00 69.06 95 GLN A C 1
ATOM 766 O O . GLN A 1 95 ? 10.863 -13.357 -14.111 1.00 69.06 95 GLN A O 1
ATOM 771 N N . SER A 1 96 ? 9.520 -11.999 -12.918 1.00 66.50 96 SER A N 1
ATOM 772 C CA . SER A 1 96 ? 10.643 -11.310 -12.276 1.00 66.50 96 SER A CA 1
ATOM 773 C C . SER A 1 96 ? 11.424 -12.259 -11.345 1.00 66.50 96 SER A C 1
ATOM 775 O O . SER A 1 96 ? 10.826 -13.156 -10.739 1.00 66.50 96 SER A O 1
ATOM 777 N N . PRO A 1 97 ? 12.761 -12.114 -11.227 1.00 74.56 97 PRO A N 1
ATOM 778 C CA . PRO A 1 97 ? 13.553 -12.916 -10.295 1.00 74.56 97 PRO A CA 1
ATOM 779 C C . PRO A 1 97 ? 13.053 -12.767 -8.846 1.00 74.56 97 PRO A C 1
ATOM 781 O O . PRO A 1 97 ? 12.641 -11.666 -8.475 1.00 74.56 97 PRO A O 1
ATOM 784 N N . PRO A 1 98 ? 13.136 -13.816 -8.003 1.00 69.75 98 PRO A N 1
ATOM 785 C CA . PRO A 1 98 ? 12.736 -13.725 -6.600 1.00 69.75 98 PRO A CA 1
ATOM 786 C C . PRO A 1 98 ? 13.467 -12.593 -5.874 1.00 69.75 98 PRO A C 1
ATOM 788 O O . PRO A 1 98 ? 14.700 -12.517 -5.895 1.00 69.75 98 PRO A O 1
ATOM 791 N N . LEU A 1 99 ? 12.714 -11.707 -5.223 1.00 69.56 99 LEU A N 1
ATOM 792 C CA . LEU A 1 99 ? 13.284 -10.600 -4.465 1.00 69.56 99 LEU A CA 1
ATOM 793 C C . LEU A 1 99 ? 13.899 -11.122 -3.159 1.00 69.56 99 LEU A C 1
ATOM 795 O O . LEU A 1 99 ? 13.409 -12.071 -2.554 1.00 69.56 99 LEU A O 1
ATOM 799 N N . ALA A 1 100 ? 14.948 -10.456 -2.669 1.00 69.12 100 ALA A N 1
ATOM 800 C CA . ALA A 1 100 ? 15.694 -10.885 -1.476 1.00 69.12 100 ALA A CA 1
ATOM 801 C C . ALA A 1 100 ? 14.869 -10.935 -0.168 1.00 69.12 100 ALA A C 1
ATOM 803 O O . ALA A 1 100 ? 15.378 -11.376 0.859 1.00 69.12 100 ALA A O 1
ATOM 804 N N . MET A 1 101 ? 13.622 -10.455 -0.194 1.00 68.50 101 MET A N 1
ATOM 805 C CA . MET A 1 101 ? 12.649 -10.531 0.898 1.00 68.50 101 MET A CA 1
ATOM 806 C C . MET A 1 101 ? 11.257 -10.947 0.383 1.00 68.50 101 MET A C 1
ATOM 808 O O . MET A 1 101 ? 10.257 -10.467 0.908 1.00 68.50 101 MET A O 1
ATOM 812 N N . GLN A 1 102 ? 11.185 -11.797 -0.656 1.00 73.19 102 GLN A N 1
ATOM 813 C CA . GLN A 1 102 ? 9.924 -12.224 -1.289 1.00 73.19 102 GLN A CA 1
ATOM 814 C C . GLN A 1 102 ? 8.898 -12.734 -0.263 1.00 73.19 102 GLN A C 1
ATOM 816 O O . GLN A 1 102 ? 7.745 -12.319 -0.312 1.00 73.19 102 GLN A O 1
ATOM 821 N N . ASP A 1 103 ? 9.340 -13.533 0.712 1.00 73.31 103 ASP A N 1
ATOM 822 C CA . ASP A 1 103 ? 8.506 -14.118 1.779 1.00 73.31 103 ASP A CA 1
ATOM 823 C C . ASP A 1 103 ? 7.874 -13.076 2.724 1.00 73.31 103 ASP A C 1
ATOM 825 O O . ASP A 1 103 ? 6.958 -13.384 3.484 1.00 73.31 103 ASP A O 1
ATOM 829 N N . HIS A 1 104 ? 8.374 -11.837 2.704 1.00 72.75 104 HIS A N 1
ATOM 830 C CA . HIS A 1 104 ? 7.852 -10.714 3.483 1.00 72.75 104 HIS A CA 1
ATOM 831 C C . HIS A 1 104 ? 7.014 -9.742 2.643 1.00 72.75 104 HIS A C 1
ATOM 833 O O . HIS A 1 104 ? 6.463 -8.788 3.195 1.00 72.75 104 HIS A O 1
ATOM 839 N N . LEU A 1 105 ? 6.925 -9.943 1.325 1.00 70.62 105 LEU A N 1
ATOM 840 C CA . LEU A 1 105 ? 6.069 -9.132 0.467 1.00 70.62 105 LEU A CA 1
ATOM 841 C C . LEU A 1 105 ? 4.614 -9.598 0.598 1.00 70.62 105 LEU A C 1
ATOM 843 O O . LEU A 1 105 ? 4.355 -10.802 0.598 1.00 70.62 105 LEU A O 1
ATOM 847 N N . PRO A 1 106 ? 3.641 -8.672 0.643 1.00 66.69 106 PRO A N 1
ATOM 848 C CA . PRO A 1 106 ? 2.243 -9.054 0.564 1.00 66.69 106 PRO A CA 1
ATOM 849 C C . PRO A 1 106 ? 1.982 -9.706 -0.798 1.00 66.69 106 PRO A C 1
ATOM 851 O O . PRO A 1 106 ? 2.216 -9.097 -1.850 1.00 66.69 106 PRO A O 1
ATOM 854 N N . THR A 1 107 ? 1.480 -10.939 -0.781 1.00 70.06 107 THR A N 1
ATOM 855 C CA . THR A 1 107 ? 0.817 -11.525 -1.949 1.00 70.06 107 THR A CA 1
ATOM 856 C C . THR A 1 107 ? -0.589 -10.945 -1.982 1.00 70.06 107 THR A C 1
ATOM 858 O O . THR A 1 107 ? -1.324 -11.046 -1.003 1.00 70.06 107 THR A O 1
ATOM 861 N N . TYR A 1 108 ? -0.940 -10.260 -3.068 1.00 68.62 108 TYR A N 1
ATOM 862 C CA . TYR A 1 108 ? -2.283 -9.714 -3.216 1.00 68.62 108 TYR A CA 1
ATOM 863 C C . TYR A 1 108 ? -3.189 -10.828 -3.731 1.00 68.62 108 TYR A C 1
ATOM 865 O O . TYR A 1 108 ? -2.913 -11.409 -4.776 1.00 68.62 108 TYR A O 1
ATOM 873 N N . SER A 1 109 ? -4.233 -11.148 -2.976 1.00 77.25 109 SER A N 1
ATOM 874 C CA . SER A 1 109 ? -5.206 -12.178 -3.320 1.00 77.25 109 SER A CA 1
ATOM 875 C C . SER A 1 109 ? -6.578 -11.707 -2.869 1.00 77.25 109 SER A C 1
ATOM 877 O O . SER A 1 109 ? -6.835 -11.607 -1.667 1.00 77.25 109 SER A O 1
ATOM 879 N N . ASP A 1 110 ? -7.469 -11.434 -3.823 1.00 75.75 110 ASP A N 1
ATOM 880 C CA . ASP A 1 110 ? -8.841 -10.995 -3.538 1.00 75.75 110 ASP A CA 1
ATOM 881 C C . ASP A 1 110 ? -9.553 -11.970 -2.594 1.00 75.75 110 ASP A C 1
ATOM 883 O O . ASP A 1 110 ? -10.272 -11.557 -1.688 1.00 75.75 110 ASP A O 1
ATOM 887 N N . VAL A 1 111 ? -9.295 -13.273 -2.744 1.00 84.56 111 VAL A N 1
ATOM 888 C CA . VAL A 1 111 ? -9.867 -14.327 -1.895 1.00 84.56 111 VAL A CA 1
ATOM 889 C C . VAL A 1 111 ? -9.401 -14.192 -0.442 1.00 84.56 111 VAL A C 1
ATOM 891 O O . VAL A 1 111 ? -10.208 -14.325 0.479 1.00 84.56 111 VAL A O 1
ATOM 894 N N . GLU A 1 112 ? -8.118 -13.906 -0.209 1.00 83.12 112 GLU A N 1
ATOM 895 C CA . GLU A 1 112 ? -7.571 -13.733 1.144 1.00 83.12 112 GLU A CA 1
ATOM 896 C C . GLU A 1 112 ? -7.990 -12.399 1.770 1.00 83.12 112 GLU A C 1
ATOM 898 O O . GLU A 1 112 ? -8.311 -12.352 2.962 1.00 83.12 112 GLU A O 1
ATOM 903 N N . VAL A 1 113 ? -8.070 -11.332 0.969 1.00 85.19 113 VAL A N 1
ATOM 904 C CA . VAL A 1 113 ? -8.574 -10.020 1.396 1.00 85.19 113 VAL A CA 1
ATOM 905 C C . VAL A 1 113 ? -10.051 -10.116 1.785 1.00 85.19 113 VAL A C 1
ATOM 907 O O . VAL A 1 113 ? -10.408 -9.742 2.901 1.00 85.19 113 VAL A O 1
ATOM 910 N N . LEU A 1 114 ? -10.904 -10.696 0.932 1.00 88.12 114 LEU A N 1
ATOM 911 C CA . LEU A 1 114 ? -12.326 -10.921 1.219 1.00 88.12 114 LEU A CA 1
ATOM 912 C C . LEU A 1 114 ? -12.524 -11.803 2.455 1.00 88.12 114 LEU A C 1
ATOM 914 O O . LEU A 1 114 ? -13.353 -11.490 3.310 1.00 88.12 114 LEU A O 1
ATOM 918 N N . LYS A 1 115 ? -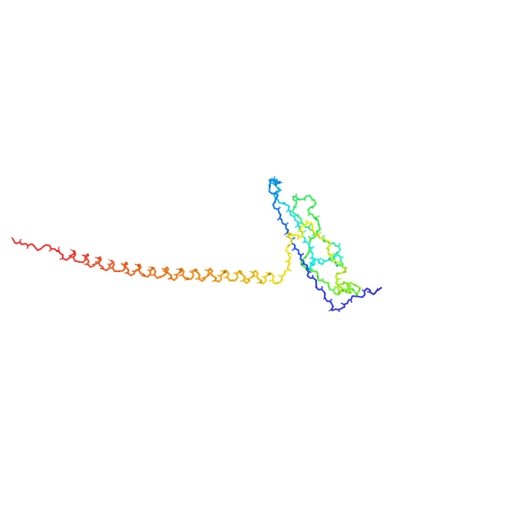11.728 -12.870 2.600 1.00 91.25 115 LYS A N 1
ATOM 919 C CA . LYS A 1 115 ? -11.747 -13.712 3.802 1.00 91.25 115 LYS A CA 1
ATOM 920 C C . LYS A 1 115 ? -11.393 -12.898 5.047 1.00 91.25 115 LYS A C 1
ATOM 922 O O . LYS A 1 115 ? -12.103 -12.997 6.045 1.00 91.25 115 LYS A O 1
ATOM 927 N N . THR A 1 116 ? -10.343 -12.081 4.996 1.00 90.69 116 THR A N 1
ATOM 928 C CA . THR A 1 116 ? -9.910 -11.235 6.121 1.00 90.69 116 THR A CA 1
ATOM 929 C C . THR A 1 116 ? -10.984 -10.210 6.497 1.00 90.69 116 THR A C 1
ATOM 931 O O . THR A 1 116 ? -11.314 -10.074 7.676 1.00 90.69 116 THR A O 1
ATOM 934 N N . LEU A 1 117 ? -11.602 -9.561 5.505 1.00 93.06 117 LEU A N 1
ATOM 935 C CA . LEU A 1 117 ? -12.716 -8.630 5.702 1.00 93.06 117 LEU A CA 1
ATOM 936 C C . LEU A 1 117 ? -13.931 -9.310 6.351 1.00 93.06 117 LEU A C 1
ATOM 938 O O . LEU A 1 117 ? -14.474 -8.771 7.312 1.00 93.06 117 LEU A O 1
ATOM 942 N N . ALA A 1 118 ? -14.313 -10.513 5.913 1.00 94.88 118 ALA A N 1
ATOM 943 C CA . ALA A 1 118 ? -15.424 -11.262 6.510 1.00 94.88 118 ALA A CA 1
ATOM 944 C C . ALA A 1 118 ? -15.163 -11.658 7.981 1.00 94.88 118 ALA A C 1
ATOM 946 O O . ALA A 1 118 ? -16.079 -11.642 8.810 1.00 94.88 118 ALA A O 1
ATOM 947 N N . HIS A 1 119 ? -13.911 -11.975 8.340 1.00 95.38 119 HIS A N 1
ATOM 948 C CA . HIS A 1 119 ? -13.535 -12.230 9.737 1.00 95.38 119 HIS A CA 1
ATOM 949 C C . HIS A 1 119 ? -13.605 -10.946 10.577 1.00 95.38 119 HIS A C 1
ATOM 951 O O . HIS A 1 119 ? -14.165 -10.970 11.674 1.00 95.38 119 HIS A O 1
ATOM 957 N N . ALA A 1 120 ? -13.101 -9.823 10.054 1.00 95.75 120 ALA A N 1
ATOM 958 C CA . ALA A 1 120 ? -13.174 -8.521 10.717 1.00 95.75 120 ALA A CA 1
ATOM 959 C C . ALA A 1 120 ? -14.628 -8.054 10.915 1.00 95.75 120 ALA A C 1
ATOM 961 O O . ALA A 1 120 ? -14.992 -7.619 12.006 1.00 95.75 120 ALA A O 1
ATOM 962 N N . GLU A 1 121 ? -15.487 -8.216 9.906 1.00 97.31 121 GLU A N 1
ATOM 963 C CA . GLU A 1 121 ? -16.921 -7.918 9.992 1.00 97.31 121 GLU A CA 1
ATOM 964 C C . GLU A 1 121 ? -17.608 -8.760 11.080 1.00 97.31 121 GLU A C 1
ATOM 966 O O . GLU A 1 121 ? -18.363 -8.233 11.899 1.00 97.31 121 GLU A O 1
ATOM 971 N N . THR A 1 122 ? -17.315 -10.064 1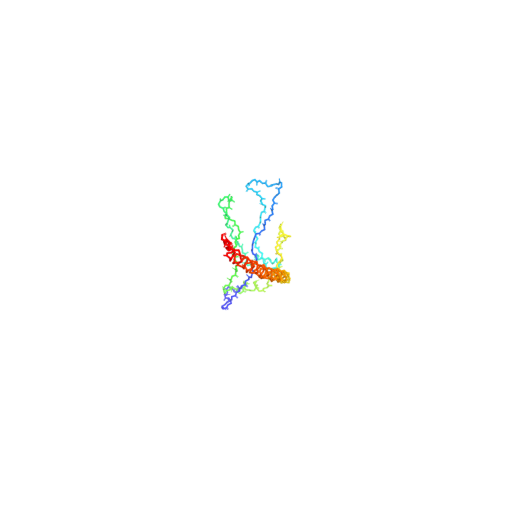1.128 1.00 97.44 122 THR A N 1
ATOM 972 C CA . THR A 1 122 ? -17.863 -10.986 12.136 1.00 97.44 122 THR A CA 1
ATOM 973 C C . THR A 1 122 ? -17.416 -10.609 13.551 1.00 97.44 122 THR A C 1
ATOM 975 O O . THR A 1 122 ? -18.221 -10.658 14.482 1.00 97.44 122 THR A O 1
ATOM 978 N N . PHE A 1 123 ? -16.153 -10.202 13.717 1.00 97.44 123 PHE A N 1
ATOM 979 C CA . PHE A 1 123 ? -15.617 -9.714 14.987 1.00 97.44 123 PHE A CA 1
ATOM 980 C C . PHE A 1 123 ? -16.320 -8.425 15.436 1.00 97.44 123 PHE A C 1
ATOM 982 O O . PHE A 1 123 ? -16.890 -8.388 16.524 1.00 97.44 123 PHE A O 1
ATOM 989 N N . VAL A 1 124 ? -16.380 -7.404 14.574 1.00 97.75 124 VAL A N 1
ATOM 990 C CA . VAL A 1 124 ? -17.025 -6.116 14.886 1.00 97.75 124 VAL A CA 1
ATOM 991 C C . VAL A 1 124 ? -18.514 -6.293 15.206 1.00 97.75 124 VAL A C 1
ATOM 993 O O . VAL A 1 124 ? -19.010 -5.697 16.160 1.00 97.75 124 VAL A O 1
ATOM 996 N N . LYS A 1 125 ? -19.233 -7.159 14.477 1.00 97.69 125 LYS A N 1
ATOM 997 C CA . LYS A 1 125 ? -20.635 -7.497 14.782 1.00 97.69 125 LYS A CA 1
ATOM 998 C C . LYS A 1 125 ? -20.809 -8.105 16.176 1.00 97.69 125 LYS A C 1
ATOM 1000 O O . LYS A 1 125 ? -21.795 -7.788 16.840 1.00 97.69 125 LYS A O 1
ATOM 1005 N N . ARG A 1 126 ? -19.875 -8.955 16.620 1.00 97.62 126 ARG A N 1
ATOM 1006 C CA . ARG A 1 126 ? -19.894 -9.548 17.966 1.00 97.62 126 ARG A CA 1
ATOM 1007 C C . ARG A 1 126 ? -19.667 -8.485 19.039 1.00 97.62 126 ARG A C 1
ATOM 1009 O O . ARG A 1 126 ? -20.530 -8.323 19.891 1.00 97.62 126 ARG A O 1
ATOM 1016 N N . GLU A 1 127 ? -18.593 -7.703 18.929 1.00 97.94 127 GLU A N 1
ATOM 1017 C CA . GLU A 1 127 ? -18.266 -6.630 19.884 1.00 97.94 127 GLU A CA 1
ATOM 1018 C C . GLU A 1 127 ? -19.417 -5.618 20.040 1.00 97.94 127 GLU A C 1
ATOM 1020 O O . GLU A 1 127 ? -19.760 -5.215 21.153 1.00 97.94 127 GLU A O 1
ATOM 1025 N N . ILE A 1 128 ? -20.075 -5.244 18.933 1.00 97.62 128 ILE A N 1
ATOM 1026 C CA . ILE A 1 128 ? -21.266 -4.378 18.951 1.00 97.62 128 ILE A CA 1
ATOM 1027 C C . ILE A 1 128 ? -22.426 -5.043 19.704 1.00 97.62 128 ILE A C 1
ATOM 1029 O O . ILE A 1 128 ? -23.100 -4.380 20.495 1.00 97.62 128 ILE A O 1
ATOM 1033 N N . GLN A 1 129 ? -22.682 -6.333 19.470 1.00 97.00 129 GLN A N 1
ATOM 1034 C CA . GLN A 1 129 ? -23.771 -7.048 20.134 1.00 97.00 129 GLN A CA 1
ATOM 1035 C C . GLN A 1 129 ? -23.506 -7.224 21.634 1.00 97.00 129 GLN A C 1
ATOM 1037 O O . GLN A 1 129 ? -24.418 -7.018 22.433 1.00 97.00 129 GLN A O 1
ATOM 1042 N N . ASP A 1 130 ? -22.270 -7.531 22.023 1.00 97.69 130 ASP A N 1
ATOM 1043 C CA . ASP A 1 130 ? -21.878 -7.697 23.424 1.00 97.69 130 ASP A CA 1
ATOM 1044 C C . ASP A 1 130 ? -21.924 -6.354 24.171 1.00 97.69 130 ASP A C 1
ATOM 1046 O O . ASP A 1 130 ? -22.507 -6.268 25.253 1.00 97.69 130 ASP A O 1
ATOM 1050 N N . THR A 1 131 ? -21.462 -5.268 23.539 1.00 97.19 131 THR A N 1
ATOM 1051 C CA . THR A 1 131 ? -21.613 -3.894 24.057 1.00 97.19 131 THR A CA 1
ATOM 1052 C C . THR A 1 131 ? -23.088 -3.514 24.233 1.00 97.19 131 THR A C 1
ATOM 1054 O O . THR A 1 131 ? -23.467 -2.915 25.240 1.00 97.19 131 THR A O 1
ATOM 1057 N N . LYS A 1 132 ? -23.950 -3.885 23.278 1.00 97.12 132 LYS A N 1
ATOM 1058 C CA . LYS A 1 132 ? -25.396 -3.627 23.340 1.00 97.12 132 LYS A CA 1
ATOM 1059 C C . LYS A 1 132 ? -26.083 -4.425 24.452 1.00 97.12 132 LYS A C 1
ATOM 1061 O O . LYS A 1 132 ? -26.967 -3.886 25.115 1.00 97.12 132 LYS A O 1
ATOM 1066 N N . ASN A 1 133 ? -25.681 -5.679 24.663 1.00 96.50 133 ASN A N 1
ATOM 1067 C CA . ASN A 1 133 ? -26.170 -6.514 25.761 1.00 96.50 133 ASN A CA 1
ATOM 1068 C C . ASN A 1 133 ? -25.771 -5.916 27.120 1.00 96.50 133 ASN A C 1
ATOM 1070 O O . ASN A 1 133 ? -26.618 -5.790 28.003 1.00 96.50 133 ASN A O 1
ATOM 1074 N N . LEU A 1 134 ? -24.510 -5.488 27.254 1.00 96.88 134 LEU A N 1
ATOM 1075 C CA . LEU A 1 134 ? -23.992 -4.850 28.464 1.00 96.88 134 LEU A CA 1
ATOM 1076 C C . LEU A 1 134 ? -24.748 -3.551 28.783 1.00 96.88 134 LEU A C 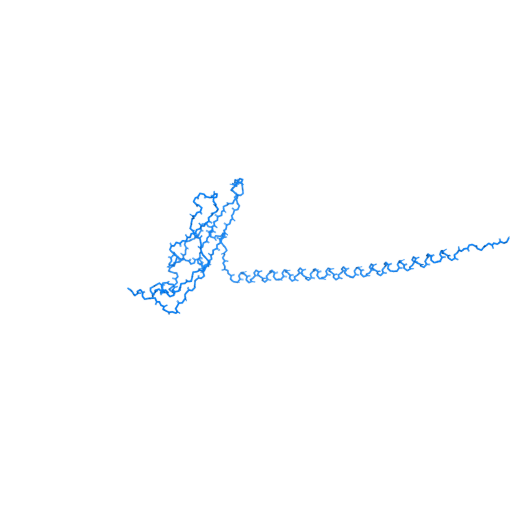1
ATOM 1078 O O . LEU A 1 134 ? -25.233 -3.386 29.902 1.00 96.88 134 LEU A O 1
ATOM 1082 N N . LEU A 1 135 ? -24.929 -2.674 27.789 1.00 96.19 135 LEU A N 1
ATOM 1083 C CA . LEU A 1 135 ? -25.694 -1.432 27.937 1.00 96.19 135 LEU A CA 1
ATOM 1084 C C . LEU A 1 135 ? -27.127 -1.700 28.428 1.00 96.19 135 LEU A C 1
ATOM 1086 O O . LEU A 1 135 ? -27.584 -1.047 29.361 1.00 96.19 135 LEU A O 1
ATOM 1090 N N . LEU A 1 136 ? -27.800 -2.708 27.860 1.00 96.00 136 LEU A N 1
ATOM 1091 C CA . LEU A 1 136 ? -29.134 -3.145 28.288 1.00 96.00 136 LEU A CA 1
ATOM 1092 C C . LEU A 1 136 ? -29.171 -3.586 29.759 1.00 96.00 136 LEU A C 1
ATOM 1094 O O . LEU A 1 136 ? -30.075 -3.176 30.486 1.00 96.00 136 LEU A O 1
ATOM 1098 N N . SER A 1 137 ? -28.195 -4.381 30.218 1.00 95.94 137 SER A N 1
ATOM 1099 C CA . SER A 1 137 ? -28.110 -4.757 31.638 1.00 95.94 137 SER A CA 1
ATOM 1100 C C . SER A 1 137 ? -27.863 -3.551 32.548 1.00 95.94 137 SER A C 1
ATOM 1102 O O . SER A 1 137 ? -28.546 -3.401 33.560 1.00 95.94 137 SER A O 1
ATOM 1104 N N . THR A 1 138 ? -26.965 -2.641 32.163 1.00 95.94 138 THR A N 1
ATOM 1105 C CA . THR A 1 138 ? -26.670 -1.434 32.945 1.00 95.94 138 THR A CA 1
ATOM 1106 C C . THR A 1 138 ? -27.870 -0.482 33.009 1.00 95.94 138 THR A C 1
ATOM 1108 O O . THR A 1 138 ? -28.147 0.068 34.073 1.00 95.94 138 THR A O 1
ATOM 1111 N N . ASP A 1 139 ? -28.645 -0.329 31.932 1.00 96.31 139 ASP A N 1
ATOM 1112 C CA . ASP A 1 139 ? -29.889 0.456 31.944 1.00 96.31 139 ASP A CA 1
ATOM 1113 C C . ASP A 1 139 ? -30.950 -0.149 32.884 1.00 96.31 139 ASP A C 1
ATOM 1115 O O . ASP A 1 139 ? -31.662 0.590 33.577 1.00 96.31 139 ASP A O 1
ATOM 1119 N N . MET A 1 140 ? -31.039 -1.483 32.963 1.00 95.75 140 MET A N 1
ATOM 1120 C CA . MET A 1 140 ? -31.916 -2.174 33.918 1.00 95.75 140 MET A CA 1
ATOM 1121 C C . MET A 1 140 ? -31.474 -1.949 35.372 1.00 95.75 140 MET A C 1
ATOM 1123 O O . MET A 1 140 ? -32.306 -1.578 36.203 1.00 95.75 140 MET A O 1
ATOM 1127 N N . GLU A 1 141 ? -30.181 -2.088 35.677 1.00 96.38 141 GLU A N 1
ATOM 1128 C CA . GLU A 1 141 ? -29.623 -1.808 37.011 1.00 96.38 141 GLU A CA 1
ATOM 1129 C C . GLU A 1 141 ? -29.823 -0.339 37.422 1.00 96.38 141 GLU A C 1
ATOM 1131 O O . GLU A 1 141 ? -30.268 -0.046 38.535 1.00 96.38 141 GLU A O 1
ATOM 1136 N N . ILE A 1 142 ? -29.571 0.604 36.506 1.00 96.31 142 ILE A N 1
ATOM 1137 C CA . ILE A 1 142 ? -29.809 2.038 36.720 1.00 96.31 142 ILE A CA 1
ATOM 1138 C C . ILE A 1 142 ? -31.284 2.305 37.044 1.00 96.31 142 ILE A C 1
ATOM 1140 O O . ILE A 1 142 ? -31.580 3.154 37.891 1.00 96.31 142 ILE A O 1
ATOM 1144 N N . LYS A 1 143 ? -32.218 1.608 36.386 1.00 95.75 143 LYS A N 1
ATOM 1145 C CA . LYS A 1 143 ? -33.652 1.735 36.666 1.00 95.75 143 LYS A CA 1
ATOM 1146 C C . LYS A 1 143 ? -34.000 1.214 38.065 1.00 95.75 143 LYS A C 1
ATOM 1148 O O . LYS A 1 143 ? -34.640 1.946 38.820 1.00 95.75 143 LYS A O 1
ATOM 1153 N N . GLU A 1 144 ? -33.543 0.016 38.437 1.00 96.12 144 GLU A N 1
ATOM 1154 C CA . GLU A 1 144 ? -33.803 -0.561 39.767 1.00 96.12 144 GLU A CA 1
ATOM 1155 C C . GLU A 1 144 ? -33.236 0.329 40.888 1.00 96.12 144 GLU A C 1
ATOM 1157 O O . GLU A 1 144 ? -33.929 0.652 41.857 1.00 96.12 144 GLU A O 1
ATOM 1162 N N . LEU A 1 145 ? -31.995 0.803 40.736 1.00 94.94 145 LEU A N 1
ATOM 1163 C CA . LEU A 1 145 ? -31.360 1.698 41.704 1.00 94.94 145 LEU A CA 1
ATOM 1164 C C . LEU A 1 145 ? -32.126 3.023 41.844 1.00 94.94 145 LEU A C 1
ATOM 1166 O O . LEU A 1 145 ? -32.320 3.497 42.965 1.00 94.94 145 LEU A O 1
ATOM 1170 N N . LYS A 1 146 ? -32.625 3.601 40.742 1.00 94.69 146 LYS A N 1
ATOM 1171 C CA . LYS A 1 146 ? -33.480 4.803 40.778 1.00 94.69 146 LYS A CA 1
ATOM 1172 C C . LYS A 1 146 ? -34.797 4.556 41.520 1.00 94.69 146 LYS A C 1
ATOM 1174 O O . LYS A 1 146 ? -35.197 5.403 42.320 1.00 94.69 146 LYS A O 1
ATOM 1179 N N . GLU A 1 147 ? -35.449 3.415 41.304 1.00 95.62 147 GLU A N 1
ATOM 1180 C CA . GLU A 1 147 ? -36.687 3.045 42.007 1.00 95.62 147 GLU A CA 1
ATOM 1181 C C . GLU A 1 147 ? -36.438 2.854 43.515 1.00 95.62 147 GLU A C 1
ATOM 1183 O O . GLU A 1 147 ? -37.129 3.463 44.338 1.00 95.62 147 GLU A O 1
ATOM 1188 N N . ARG A 1 148 ? -35.373 2.137 43.896 1.00 95.38 148 ARG A N 1
ATOM 1189 C CA . ARG A 1 148 ? -34.959 1.950 45.301 1.00 95.38 148 ARG A CA 1
ATOM 1190 C C . ARG A 1 148 ? -34.609 3.265 46.002 1.00 95.38 148 ARG A C 1
ATOM 1192 O O . ARG A 1 148 ? -35.007 3.476 47.151 1.00 95.38 148 ARG A O 1
ATOM 1199 N N . ILE A 1 149 ? -33.914 4.179 45.320 1.00 94.25 149 ILE A N 1
ATOM 1200 C CA . ILE A 1 149 ? -33.632 5.531 45.831 1.00 94.25 149 ILE A CA 1
ATOM 1201 C C . ILE A 1 149 ? -34.938 6.316 46.021 1.00 94.25 149 ILE A C 1
ATOM 1203 O O . ILE A 1 149 ? -35.127 6.950 47.064 1.00 94.25 149 ILE A O 1
ATOM 1207 N N . ALA A 1 150 ? -35.868 6.260 45.063 1.00 94.62 150 ALA A N 1
ATOM 1208 C CA . ALA A 1 150 ? -37.159 6.938 45.170 1.00 94.62 150 ALA A CA 1
ATOM 1209 C C . ALA A 1 150 ? -37.994 6.415 46.355 1.00 94.62 150 ALA A C 1
ATOM 1211 O O . ALA A 1 150 ? -38.582 7.217 47.088 1.00 94.62 150 ALA A O 1
ATOM 1212 N N . GLU A 1 151 ? -38.005 5.101 46.602 1.00 94.12 151 GLU A N 1
ATOM 1213 C CA . GLU A 1 151 ? -38.644 4.517 47.786 1.00 94.12 151 GLU A CA 1
ATOM 1214 C C . GLU A 1 151 ? -38.020 4.986 49.099 1.00 94.12 151 GLU A C 1
ATOM 1216 O O . GLU A 1 151 ? -38.741 5.447 49.987 1.00 94.12 151 GLU A O 1
ATOM 1221 N N . HIS A 1 152 ? -36.692 4.894 49.238 1.00 92.31 152 HIS A N 1
ATOM 1222 C CA . HIS A 1 152 ? -36.001 5.348 50.447 1.00 92.31 152 HIS A CA 1
ATOM 1223 C C . HIS A 1 152 ? -36.237 6.842 50.700 1.00 92.31 152 HIS A C 1
ATOM 1225 O O . HIS A 1 152 ? -36.447 7.249 51.842 1.00 92.31 152 HIS A O 1
ATOM 1231 N N . THR A 1 153 ? -36.292 7.652 49.640 1.00 92.81 153 THR A N 1
ATOM 1232 C CA . THR A 1 153 ? -36.575 9.091 49.734 1.00 92.81 153 THR A CA 1
ATOM 1233 C C . THR A 1 153 ? -38.016 9.363 50.185 1.00 92.81 153 THR A C 1
ATOM 1235 O O . THR A 1 153 ? -38.241 10.264 50.995 1.00 92.81 153 THR A O 1
ATOM 1238 N N . LYS A 1 154 ? -39.000 8.572 49.723 1.00 91.00 154 LYS A N 1
ATOM 1239 C CA . LYS A 1 154 ? -40.392 8.628 50.215 1.00 91.00 154 LYS A CA 1
ATOM 1240 C C . LYS A 1 154 ? -40.482 8.218 51.689 1.00 91.00 154 LYS A C 1
ATOM 1242 O O . LYS A 1 154 ? -41.026 8.981 52.485 1.00 91.00 154 LYS A O 1
ATOM 1247 N N . LYS A 1 155 ? -39.904 7.066 52.058 1.00 88.75 155 LYS A N 1
ATOM 1248 C CA . LYS A 1 155 ? -39.880 6.543 53.439 1.00 88.75 155 LYS A CA 1
ATOM 1249 C C . LYS A 1 155 ? -39.240 7.552 54.401 1.00 88.75 155 LYS A C 1
ATOM 1251 O O . LYS A 1 155 ? -39.826 7.850 55.437 1.00 88.75 155 LYS A O 1
ATOM 1256 N N . LYS A 1 156 ? -38.106 8.158 54.019 1.00 89.38 156 LYS A N 1
ATOM 1257 C CA . LYS A 1 156 ? -37.442 9.208 54.807 1.00 89.38 156 LYS A CA 1
ATOM 1258 C C . LYS A 1 156 ? -38.330 10.445 54.989 1.00 89.38 156 LYS A C 1
ATOM 1260 O O . LYS A 1 156 ? -38.603 10.814 56.122 1.00 89.38 156 LYS A O 1
ATOM 1265 N N . LYS A 1 157 ? -38.884 11.012 53.907 1.00 84.75 157 LYS A N 1
ATOM 1266 C CA . LYS A 1 157 ? -39.816 12.159 53.993 1.00 84.75 157 LYS A CA 1
ATOM 1267 C C . LYS A 1 157 ? -41.038 11.882 54.877 1.00 84.75 157 LYS A C 1
ATOM 1269 O O . LYS A 1 157 ? -41.557 12.804 55.498 1.00 84.75 157 LYS A O 1
ATOM 1274 N N . GLN A 1 158 ? -41.520 10.640 54.914 1.00 80.56 158 GLN A N 1
ATOM 1275 C CA . GLN A 1 158 ? -42.650 10.239 55.752 1.00 80.56 158 GLN A CA 1
ATOM 1276 C C . GLN A 1 158 ? -42.252 10.120 57.233 1.00 80.56 158 GLN A C 1
ATOM 1278 O O . GLN A 1 158 ? -42.989 10.604 58.091 1.00 80.56 158 GLN A O 1
ATOM 1283 N N . ALA A 1 159 ? -41.072 9.563 57.524 1.00 79.69 159 ALA A N 1
ATOM 1284 C CA . ALA A 1 159 ? -40.496 9.512 58.869 1.00 79.69 159 ALA A CA 1
ATOM 1285 C C . ALA A 1 159 ? -40.184 10.914 59.426 1.00 79.69 159 ALA A C 1
ATOM 1287 O O . ALA A 1 159 ? -40.573 11.217 60.550 1.00 79.69 159 ALA A O 1
ATOM 1288 N N . ASP A 1 160 ? -39.582 11.795 58.619 1.00 79.81 160 ASP A N 1
ATOM 1289 C CA . ASP A 1 160 ? -39.299 13.189 58.993 1.00 79.81 160 ASP A CA 1
ATOM 1290 C C . ASP A 1 160 ? -40.605 13.943 59.337 1.00 79.81 160 ASP A C 1
ATOM 1292 O O . ASP A 1 160 ? -40.670 14.679 60.324 1.00 79.81 160 ASP A O 1
ATOM 1296 N N . LYS A 1 161 ? -41.690 13.697 58.581 1.00 76.81 161 LYS A N 1
ATOM 1297 C CA . LYS A 1 161 ? -43.028 14.244 58.878 1.00 76.81 161 LYS A CA 1
ATOM 1298 C C . LYS A 1 161 ? -43.586 13.742 60.213 1.00 76.81 161 LYS A C 1
ATOM 1300 O O . LYS A 1 161 ? -44.093 14.547 60.990 1.00 76.81 161 LYS A O 1
ATOM 1305 N N . LEU A 1 162 ? -43.487 12.439 60.481 1.00 70.94 162 LEU A N 1
ATOM 1306 C CA . LEU A 1 162 ? -43.925 11.829 61.744 1.00 70.94 162 LEU A CA 1
ATOM 1307 C C . LEU A 1 162 ? -43.137 12.374 62.945 1.00 70.94 162 LEU A C 1
ATOM 1309 O O . LEU A 1 162 ? -43.745 12.703 63.960 1.00 70.94 162 LEU A O 1
ATOM 1313 N N . ALA A 1 163 ? -41.821 12.560 62.806 1.00 70.31 163 ALA A N 1
ATOM 1314 C CA . ALA A 1 163 ? -40.985 13.174 63.836 1.00 70.31 163 ALA A CA 1
ATOM 1315 C C . ALA A 1 163 ? -41.376 14.639 64.116 1.00 70.31 163 ALA A C 1
ATOM 1317 O O . ALA A 1 163 ? -41.428 15.048 65.272 1.00 70.31 163 ALA A O 1
ATOM 1318 N N . SER A 1 164 ? -41.722 15.416 63.081 1.00 62.81 164 SER A N 1
ATOM 1319 C CA . SER A 1 164 ? -42.174 16.810 63.245 1.00 62.81 164 SER A CA 1
ATOM 1320 C C . SER A 1 164 ? -43.572 16.969 63.865 1.00 62.81 164 SER A C 1
ATOM 1322 O O . SER A 1 164 ? -43.907 18.053 64.332 1.00 62.81 164 SER A O 1
ATOM 1324 N N . GLY A 1 165 ? -44.394 15.911 63.874 1.00 56.75 165 GLY A N 1
ATOM 1325 C CA . GLY A 1 165 ? -45.752 15.937 64.433 1.00 56.75 165 GLY A CA 1
ATOM 1326 C C . GLY A 1 165 ? -45.832 15.690 65.943 1.00 56.75 165 GLY A C 1
ATOM 1327 O O . GLY A 1 165 ? -46.876 15.932 66.543 1.00 56.75 165 GLY A O 1
ATOM 1328 N N . ALA A 1 166 ? -44.751 15.213 66.566 1.00 53.69 166 ALA A N 1
ATOM 1329 C CA . ALA A 1 166 ? -44.707 14.859 67.981 1.00 53.69 166 ALA A CA 1
ATOM 1330 C C . ALA A 1 166 ? -44.153 16.010 68.844 1.00 53.69 166 ALA A C 1
ATOM 1332 O O . ALA A 1 166 ? -43.044 15.931 69.373 1.00 53.69 166 ALA A O 1
ATOM 1333 N N . HIS A 1 167 ? -44.933 17.081 69.019 1.00 54.66 167 HIS A N 1
ATOM 1334 C CA . HIS A 1 167 ? -44.694 18.014 70.126 1.00 54.66 167 HIS A CA 1
ATOM 1335 C C . HIS A 1 167 ? -45.319 17.475 71.424 1.00 54.66 167 HIS A C 1
ATOM 1337 O O . HIS A 1 167 ? -46.439 16.959 71.389 1.00 54.66 167 HIS A O 1
ATOM 1343 N N . PRO A 1 168 ? -44.614 17.557 72.570 1.00 54.44 168 PRO A N 1
ATOM 1344 C CA . PRO A 1 168 ? -45.103 16.999 73.822 1.00 54.44 168 PRO A CA 1
ATOM 1345 C C . PRO A 1 168 ? -46.313 17.789 74.326 1.00 54.44 168 PRO A C 1
ATOM 1347 O O . PRO A 1 168 ? -46.258 19.009 74.478 1.00 54.44 168 PRO A O 1
ATOM 1350 N N . ILE A 1 169 ? -47.400 17.075 74.620 1.00 52.06 169 ILE A N 1
ATOM 1351 C CA . ILE A 1 169 ? -48.551 17.632 75.330 1.00 52.06 169 ILE A CA 1
ATOM 1352 C C . ILE A 1 169 ? -48.090 17.967 76.750 1.00 52.06 169 ILE A C 1
ATOM 1354 O O . ILE A 1 169 ? -47.784 17.069 77.535 1.00 52.06 169 ILE A O 1
ATOM 1358 N N . ALA A 1 170 ? -48.036 19.259 77.070 1.00 53.00 170 ALA A N 1
ATOM 1359 C CA . ALA A 1 170 ? -47.875 19.712 78.442 1.00 53.00 170 ALA A CA 1
ATOM 1360 C C . ALA A 1 170 ? -49.117 19.308 79.253 1.00 53.00 170 ALA A C 1
ATOM 1362 O O . ALA A 1 170 ? -50.247 19.584 78.846 1.00 53.00 170 ALA A O 1
ATOM 1363 N N . LEU A 1 171 ? -48.892 18.647 80.386 1.00 49.31 171 LEU A N 1
ATOM 1364 C CA . LEU A 1 171 ? -49.903 18.376 81.408 1.00 49.31 171 LEU A CA 1
ATOM 1365 C C . LEU A 1 171 ? -49.722 19.381 82.566 1.00 49.31 171 LEU A C 1
ATOM 1367 O O . LEU A 1 171 ? -48.611 19.895 82.722 1.00 49.31 171 LEU A O 1
ATOM 1371 N N . PRO A 1 172 ? -50.815 19.728 83.273 1.00 59.50 172 PRO A N 1
ATOM 1372 C CA . PRO A 1 172 ? -50.961 20.996 83.999 1.00 59.50 172 PRO A CA 1
ATOM 1373 C C . PRO A 1 172 ? -50.194 21.088 85.324 1.00 59.50 172 PRO A C 1
ATOM 1375 O O . PRO A 1 172 ? -49.989 20.035 85.968 1.00 59.50 172 PRO A O 1
#